Protein AF-A0A9D8IRJ4-F1 (afdb_monomer_lite)

Sequence (127 aa):
MRSNGKRRTKKKTRGFTKKRGFTLIEVLIVVVILGVLAALVIPSVTSAMTDAKQEAAEARASQVLTMITRYNQFYPATAISTADGAIAAADLAKLVTAGYCVAGDLTNQVTNTQAWSFSAGKVVPTP

Secondary structure (DSSP, 8-state):
--------------------PPPHHHHHHHHHHHHHHHHHHHHHHHHHHHHHHHHHHHHHHHHHHHHHHHHHHH-GGGPPP-SSEEEPHHHHHHHHHTTS--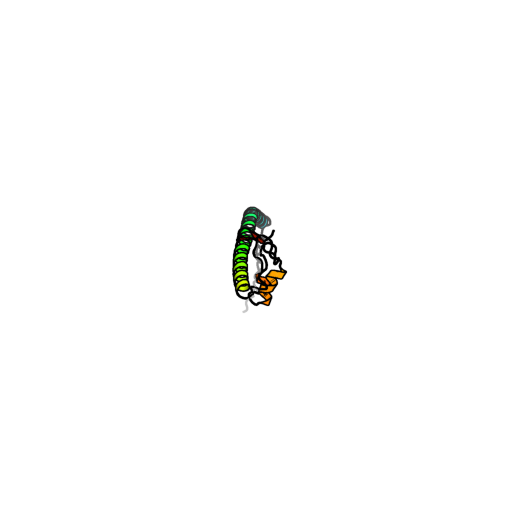TTTT--TTTSSS-EEEETTEEEE--

Structure (mmCIF, N/CA/C/O backbone):
data_AF-A0A9D8IRJ4-F1
#
_entry.id   AF-A0A9D8IRJ4-F1
#
loop_
_atom_site.group_PDB
_atom_site.id
_atom_site.type_symbol
_atom_site.label_atom_id
_atom_site.label_alt_id
_atom_site.label_comp_id
_atom_site.label_asym_id
_atom_site.label_entity_id
_atom_site.label_seq_id
_atom_site.pdbx_PDB_ins_code
_atom_site.Cartn_x
_atom_site.Cartn_y
_atom_site.Cartn_z
_atom_site.occupancy
_atom_site.B_iso_or_equiv
_atom_site.auth_seq_id
_atom_site.auth_comp_id
_atom_site.auth_asym_id
_atom_site.auth_atom_id
_atom_site.pdbx_PDB_model_num
ATOM 1 N N . MET A 1 1 ? -92.409 -27.299 30.870 1.00 55.22 1 MET A N 1
ATOM 2 C CA . MET A 1 1 ? -91.018 -27.493 30.394 1.00 55.22 1 MET A CA 1
ATOM 3 C C . MET A 1 1 ? -90.532 -26.222 29.716 1.00 55.22 1 MET A C 1
ATOM 5 O O . MET A 1 1 ? -91.091 -25.883 28.685 1.00 55.22 1 MET A O 1
ATOM 9 N N . ARG A 1 2 ? -89.513 -25.543 30.259 1.00 57.25 2 ARG A N 1
ATOM 10 C CA . ARG A 1 2 ? -88.294 -25.117 29.537 1.00 57.25 2 ARG A CA 1
ATOM 11 C C . ARG A 1 2 ? -87.471 -24.157 30.400 1.00 57.25 2 ARG A C 1
ATOM 13 O O . ARG A 1 2 ? -87.962 -23.162 30.913 1.00 57.25 2 ARG A O 1
ATOM 20 N N . SER A 1 3 ? -86.229 -24.582 30.594 1.00 57.59 3 SER A N 1
ATOM 21 C CA . SER A 1 3 ? -85.205 -24.046 31.480 1.00 57.59 3 SER A CA 1
ATOM 22 C C . SER A 1 3 ? -84.657 -22.699 31.001 1.00 57.59 3 SER A C 1
ATOM 24 O O . SER A 1 3 ? -84.495 -22.461 29.804 1.00 57.59 3 SER A O 1
ATOM 26 N N . ASN A 1 4 ? -84.356 -21.848 31.979 1.00 58.06 4 ASN A N 1
ATOM 27 C CA . ASN A 1 4 ? -83.817 -20.502 31.862 1.00 58.06 4 ASN A CA 1
ATOM 28 C C . ASN A 1 4 ? -82.290 -20.564 31.627 1.00 58.06 4 ASN A C 1
ATOM 30 O O . ASN A 1 4 ? -81.525 -20.929 32.522 1.00 58.06 4 ASN A O 1
ATOM 34 N N . GLY A 1 5 ? -81.827 -20.222 30.422 1.00 60.09 5 GLY A N 1
ATOM 35 C CA . GLY A 1 5 ? -80.410 -20.270 30.045 1.00 60.09 5 GLY A CA 1
ATOM 36 C C . GLY A 1 5 ? -79.647 -18.995 30.417 1.00 60.09 5 GLY A C 1
ATOM 37 O O . GLY A 1 5 ? -79.559 -18.065 29.616 1.00 60.09 5 GLY A O 1
ATOM 38 N N . LYS A 1 6 ? -79.039 -18.952 31.610 1.00 61.19 6 LYS A N 1
ATOM 39 C CA . LYS A 1 6 ? -78.095 -17.890 32.016 1.00 61.19 6 LYS A CA 1
ATOM 40 C C . LYS A 1 6 ? -76.865 -17.885 31.090 1.00 61.19 6 LYS A C 1
ATOM 42 O O . LYS A 1 6 ? -75.957 -18.703 31.242 1.00 61.19 6 LYS A O 1
ATOM 47 N N . ARG A 1 7 ? -76.806 -16.937 30.147 1.00 66.94 7 ARG A N 1
ATOM 48 C CA . ARG A 1 7 ? -75.620 -16.665 29.312 1.00 66.94 7 ARG A CA 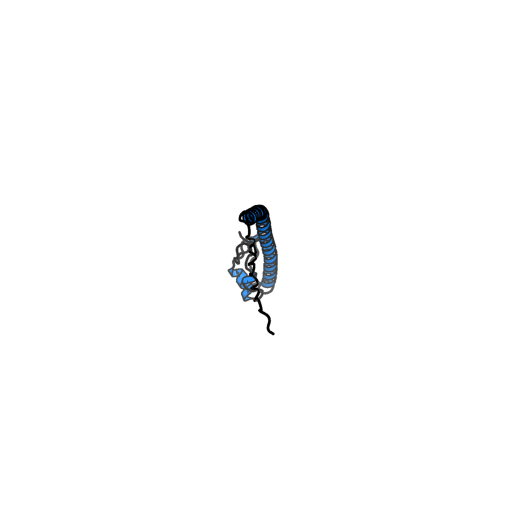1
ATOM 49 C C . ARG A 1 7 ? -74.475 -16.141 30.187 1.00 66.94 7 ARG A C 1
ATOM 51 O O . ARG A 1 7 ? -74.463 -14.980 30.584 1.00 66.94 7 ARG A O 1
ATOM 58 N N . ARG A 1 8 ? -73.496 -16.999 30.483 1.00 66.56 8 ARG A N 1
ATOM 59 C CA . ARG A 1 8 ? -72.230 -16.609 31.121 1.00 66.56 8 ARG A CA 1
ATOM 60 C C . ARG A 1 8 ? -71.370 -15.832 30.121 1.00 66.56 8 ARG A C 1
ATOM 62 O O . ARG A 1 8 ? -70.778 -16.421 29.220 1.00 66.56 8 ARG A O 1
ATOM 69 N N . THR A 1 9 ? -71.278 -14.517 30.284 1.00 64.56 9 THR A N 1
ATOM 70 C CA . THR A 1 9 ? -70.332 -13.679 29.540 1.00 64.56 9 THR A CA 1
ATOM 71 C C . THR A 1 9 ? -68.932 -13.872 30.131 1.00 64.56 9 THR A C 1
ATOM 73 O O . THR A 1 9 ? -68.645 -13.495 31.266 1.00 64.56 9 THR A O 1
ATOM 76 N N . LYS A 1 10 ? -68.038 -14.537 29.388 1.00 63.50 10 LYS A N 1
ATOM 77 C CA . LYS A 1 10 ? -66.636 -14.705 29.800 1.00 63.50 10 LYS A CA 1
ATOM 78 C C . LYS A 1 10 ? -65.939 -13.340 29.751 1.00 63.50 10 LYS A C 1
ATOM 80 O O . LYS A 1 10 ? -65.736 -12.786 28.672 1.00 63.50 10 LYS A O 1
ATOM 85 N N . LYS A 1 11 ? -65.570 -12.796 30.914 1.00 61.84 11 LYS A N 1
ATOM 86 C CA . LYS A 1 11 ? -64.748 -11.581 31.036 1.00 61.84 11 LYS A CA 1
ATOM 87 C C . LYS A 1 11 ? -63.362 -11.877 30.443 1.00 61.84 11 LYS A C 1
ATOM 89 O O . LYS A 1 11 ? -62.608 -12.668 30.999 1.00 61.84 11 LYS A O 1
ATOM 94 N N . LYS A 1 12 ? -63.046 -11.278 29.290 1.00 62.56 12 LYS A N 1
ATOM 95 C CA . LYS A 1 12 ? -61.724 -11.353 28.644 1.00 62.56 12 LYS A CA 1
ATOM 96 C C . LYS A 1 12 ? -60.721 -10.590 29.520 1.00 62.56 12 LYS A C 1
ATOM 98 O O . LYS A 1 12 ? -60.694 -9.361 29.495 1.00 62.56 12 LYS A O 1
ATOM 103 N N . THR A 1 13 ? -59.921 -11.294 30.315 1.00 66.00 13 THR A N 1
ATOM 104 C CA . THR A 1 13 ? -58.771 -10.709 31.014 1.00 66.00 13 THR A CA 1
ATOM 105 C C . THR A 1 13 ? -57.713 -10.355 29.971 1.00 66.00 13 THR A C 1
ATOM 107 O O . THR A 1 13 ? -57.078 -11.222 29.375 1.00 66.00 13 THR A O 1
ATOM 110 N N . ARG A 1 14 ? -57.562 -9.061 29.675 1.00 69.69 14 ARG A N 1
ATOM 111 C CA . ARG A 1 14 ? -56.472 -8.567 28.827 1.00 69.69 14 ARG A CA 1
ATOM 112 C C . ARG A 1 14 ? -55.186 -8.635 29.650 1.00 69.69 14 ARG A C 1
ATOM 114 O O . ARG A 1 14 ? -54.953 -7.772 30.490 1.00 69.69 14 ARG A O 1
ATOM 121 N N . GLY A 1 15 ? -54.392 -9.686 29.460 1.00 64.00 15 GLY A N 1
ATOM 122 C CA . GLY A 1 15 ? -53.047 -9.752 30.024 1.00 64.00 15 GLY A CA 1
ATOM 123 C C . GLY A 1 15 ? -52.196 -8.622 29.446 1.00 64.00 15 GLY A C 1
ATOM 124 O O . GLY A 1 15 ? -52.048 -8.528 28.229 1.00 64.00 15 GLY A O 1
ATOM 125 N N . PHE A 1 16 ? -51.657 -7.753 30.302 1.00 66.81 16 PHE A N 1
ATOM 126 C CA . PHE A 1 16 ? -50.623 -6.802 29.903 1.00 66.81 16 PHE A CA 1
ATOM 127 C C . PHE A 1 16 ? -49.364 -7.599 29.554 1.00 66.81 16 PHE A C 1
ATOM 129 O O . PHE A 1 16 ? -48.619 -8.035 30.432 1.00 66.81 16 PHE A O 1
ATOM 136 N N . THR A 1 17 ? -49.118 -7.813 28.265 1.00 69.38 17 THR A N 1
ATOM 137 C CA . THR A 1 17 ? -47.811 -8.267 27.793 1.00 69.38 17 THR A CA 1
ATOM 138 C C . THR A 1 17 ? -46.811 -7.155 28.105 1.00 69.38 17 THR A C 1
ATOM 140 O O . THR A 1 17 ? -46.830 -6.110 27.452 1.00 69.38 17 THR A O 1
ATOM 143 N N . LYS A 1 18 ? -45.970 -7.334 29.133 1.00 71.31 18 LYS A N 1
ATOM 144 C CA . LYS A 1 18 ? -44.859 -6.418 29.422 1.00 71.31 18 LYS A CA 1
ATOM 145 C C . LYS A 1 18 ? -43.940 -6.402 28.201 1.00 71.31 18 LYS A C 1
ATOM 147 O O . LYS A 1 18 ? -43.182 -7.346 27.994 1.00 71.31 18 LYS A O 1
ATOM 152 N N . LYS A 1 19 ? -44.014 -5.350 27.382 1.00 72.06 19 LYS A N 1
ATOM 153 C CA . LYS A 1 19 ? -42.987 -5.092 26.371 1.00 72.06 19 LYS A CA 1
ATOM 154 C C . LYS A 1 19 ? -41.687 -4.826 27.129 1.00 72.06 19 LYS A C 1
ATOM 156 O O . LYS A 1 19 ? -41.593 -3.836 27.849 1.00 72.06 19 LYS A O 1
ATOM 161 N N . ARG A 1 20 ? -40.727 -5.747 27.037 1.00 75.31 20 ARG A N 1
ATOM 162 C CA . ARG A 1 20 ? -39.370 -5.529 27.544 1.00 75.31 20 ARG A CA 1
ATOM 163 C C . ARG A 1 20 ? -38.698 -4.538 26.597 1.00 75.31 20 ARG A C 1
ATOM 165 O O . ARG A 1 20 ? -38.467 -4.868 25.440 1.00 75.31 20 ARG A O 1
ATOM 172 N N . GLY A 1 21 ? -38.513 -3.306 27.060 1.00 76.81 21 GLY A N 1
ATOM 173 C CA . GLY A 1 21 ? -37.706 -2.305 26.370 1.00 76.81 21 GLY A CA 1
ATOM 174 C C . GLY A 1 21 ? -36.230 -2.511 26.690 1.00 76.81 21 GLY A C 1
ATOM 175 O O . GLY A 1 21 ? -35.899 -2.991 27.773 1.00 76.81 21 GLY A O 1
ATOM 176 N N . PHE A 1 22 ? -35.370 -2.153 25.743 1.00 79.62 22 PHE A N 1
ATOM 177 C CA . PHE A 1 22 ? -33.927 -2.075 25.946 1.00 79.62 22 PHE A CA 1
ATOM 178 C C . PHE A 1 22 ? -33.634 -0.963 26.957 1.00 79.62 22 PHE A C 1
ATOM 180 O O . PHE A 1 22 ? -34.202 0.129 26.852 1.00 79.62 22 PHE A O 1
ATOM 187 N N . THR A 1 23 ? -32.793 -1.223 27.953 1.00 90.38 23 THR A N 1
ATOM 188 C CA . THR A 1 23 ? -32.420 -0.174 28.903 1.00 90.38 23 THR A CA 1
ATOM 189 C C . THR A 1 23 ? -31.359 0.737 28.282 1.00 90.38 23 THR A C 1
ATOM 191 O O . THR A 1 23 ? -30.488 0.285 27.541 1.00 90.38 23 THR A O 1
ATOM 194 N N . LEU A 1 24 ? -31.408 2.041 28.576 1.00 90.31 24 LEU A N 1
ATOM 195 C CA . LEU A 1 24 ? -30.366 2.973 28.119 1.00 90.31 24 LEU A CA 1
ATOM 196 C C . LEU A 1 24 ? -28.986 2.575 28.654 1.00 90.31 24 LEU A C 1
ATOM 198 O O . LEU A 1 24 ? -27.986 2.760 27.969 1.00 90.31 24 LEU A O 1
ATOM 202 N N . ILE A 1 25 ? -28.944 1.989 29.853 1.00 92.62 25 ILE A N 1
ATOM 203 C CA . ILE A 1 25 ? -27.702 1.529 30.468 1.00 92.62 25 ILE A CA 1
ATOM 204 C C . ILE A 1 25 ? -27.096 0.320 29.741 1.00 92.62 25 ILE A C 1
ATOM 206 O O . ILE A 1 25 ? -25.877 0.255 29.615 1.00 92.62 25 ILE A O 1
ATOM 210 N N . GLU A 1 26 ? -27.919 -0.579 29.184 1.00 90.75 26 GLU A N 1
ATOM 211 C CA . GLU A 1 26 ? -27.437 -1.670 28.325 1.00 90.75 26 GLU A CA 1
ATOM 212 C C . GLU A 1 26 ? -26.746 -1.139 27.073 1.00 90.75 26 GLU A C 1
ATOM 214 O O . GLU A 1 26 ? -25.657 -1.597 26.743 1.00 90.75 26 GLU A O 1
ATOM 219 N N . VAL A 1 27 ? -27.326 -0.142 26.398 1.00 93.19 27 VAL A N 1
ATOM 220 C CA . VAL A 1 27 ? -26.672 0.458 25.222 1.00 93.19 27 VAL A CA 1
ATOM 221 C C . VAL A 1 27 ? -25.424 1.242 25.630 1.00 93.19 27 VAL A C 1
ATOM 223 O O . VAL A 1 27 ? -24.406 1.165 24.945 1.00 93.19 27 VAL A O 1
ATOM 226 N N . LEU A 1 28 ? -25.473 1.958 26.756 1.00 93.94 28 LEU A N 1
ATOM 227 C CA . LEU A 1 28 ? -24.369 2.787 27.239 1.00 93.94 28 LEU A CA 1
ATOM 228 C C . LEU A 1 28 ? -23.111 1.962 27.525 1.00 93.94 28 LEU A C 1
ATOM 230 O O . LEU A 1 28 ? -22.029 2.321 27.068 1.00 93.94 28 LEU A O 1
ATOM 234 N N . ILE A 1 29 ? -23.240 0.836 28.228 1.00 94.69 29 ILE A N 1
ATOM 235 C CA . ILE A 1 29 ? -22.088 -0.025 28.526 1.00 94.69 29 ILE A CA 1
ATOM 236 C C . ILE A 1 29 ? -21.508 -0.618 27.235 1.00 94.69 29 ILE A C 1
ATOM 238 O O . ILE A 1 29 ? -20.289 -0.674 27.079 1.00 94.69 29 ILE A O 1
ATOM 242 N N . VAL A 1 30 ? -22.359 -1.002 26.279 1.00 95.25 30 VAL A N 1
ATOM 243 C CA . VAL A 1 30 ? -21.914 -1.568 24.997 1.00 95.25 30 VAL A CA 1
ATOM 244 C C . VAL A 1 30 ? -21.078 -0.564 24.207 1.00 95.25 30 VAL A C 1
ATOM 246 O O . VAL A 1 30 ? -19.980 -0.907 23.774 1.00 95.25 30 VAL A O 1
ATOM 249 N N . VAL A 1 31 ? -21.539 0.681 24.049 1.00 95.56 31 VAL A N 1
ATOM 250 C CA . VAL A 1 31 ? -20.773 1.687 23.292 1.00 95.56 31 VAL A CA 1
ATOM 251 C C . VAL A 1 31 ? -19.484 2.098 24.005 1.00 95.56 31 VAL A C 1
ATOM 253 O O . VAL A 1 31 ? -18.499 2.392 23.334 1.00 95.56 31 VAL A O 1
ATOM 256 N N . VAL A 1 32 ? -19.449 2.051 25.343 1.00 96.50 32 VAL A N 1
ATOM 257 C CA . VAL A 1 32 ? -18.222 2.282 26.122 1.00 96.50 32 VAL A CA 1
ATOM 258 C C . VAL A 1 32 ? -17.196 1.183 25.853 1.00 96.50 32 VAL A C 1
AT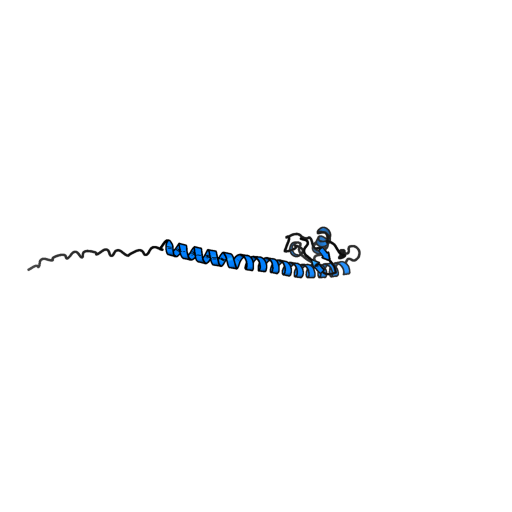OM 260 O O . VAL A 1 32 ? -16.050 1.489 25.530 1.00 96.50 32 VAL A O 1
ATOM 263 N N . ILE A 1 33 ? -17.596 -0.090 25.920 1.00 96.38 33 ILE A N 1
ATOM 264 C CA . ILE A 1 33 ? -16.688 -1.212 25.640 1.00 96.38 33 ILE A CA 1
ATOM 265 C C . ILE A 1 33 ? -16.224 -1.175 24.177 1.00 96.38 33 ILE A C 1
ATOM 267 O O . ILE A 1 33 ? -15.029 -1.313 23.919 1.00 96.38 33 ILE A O 1
ATOM 271 N N . LEU A 1 34 ? -17.129 -0.923 23.222 1.00 96.44 34 LEU A N 1
ATOM 272 C CA . LEU A 1 34 ? -16.768 -0.760 21.808 1.00 96.44 34 LEU A CA 1
ATOM 273 C C . LEU A 1 34 ? -15.793 0.407 21.597 1.00 96.44 34 LEU A C 1
ATOM 275 O O . LEU A 1 34 ? -14.861 0.270 20.810 1.00 96.44 34 LEU A O 1
ATOM 279 N N . GLY A 1 35 ? -15.960 1.518 22.320 1.00 96.62 35 GLY A N 1
ATOM 280 C CA . GLY A 1 35 ? -15.046 2.661 22.273 1.00 96.62 35 GLY A CA 1
ATOM 281 C C . GLY A 1 35 ? -13.636 2.319 22.762 1.00 96.62 35 GLY A C 1
ATOM 282 O O . GLY A 1 35 ? -12.660 2.655 22.094 1.00 96.62 35 GLY A O 1
ATOM 283 N N . VAL A 1 36 ? -13.519 1.598 23.883 1.00 96.56 36 VAL A N 1
ATOM 284 C CA . VAL A 1 36 ? -12.218 1.153 24.419 1.00 96.56 36 VAL A CA 1
ATOM 285 C C . VAL A 1 36 ? -11.537 0.170 23.465 1.00 96.56 36 VAL A C 1
ATOM 287 O O . VAL A 1 36 ? -10.354 0.327 23.165 1.00 96.56 36 VAL A O 1
ATOM 290 N N . LEU A 1 37 ? -12.277 -0.814 22.943 1.00 96.88 37 LEU A N 1
ATOM 291 C CA . LEU A 1 37 ? -11.736 -1.775 21.978 1.00 96.88 37 LEU A CA 1
ATOM 292 C C . LEU A 1 37 ? -11.283 -1.081 20.689 1.00 96.88 37 LEU A C 1
ATOM 294 O O . LEU A 1 37 ? -10.189 -1.354 20.200 1.00 96.88 37 LEU A O 1
ATOM 298 N N . ALA A 1 38 ? -12.083 -0.150 20.164 1.00 94.88 38 ALA A N 1
ATOM 299 C CA . ALA A 1 38 ? -11.731 0.607 18.969 1.00 94.88 38 ALA A CA 1
ATOM 300 C C . ALA A 1 38 ? -10.436 1.412 19.165 1.00 94.88 38 ALA A C 1
ATOM 302 O O . ALA A 1 38 ? -9.564 1.371 18.299 1.00 94.88 38 ALA A O 1
ATOM 303 N N . ALA A 1 39 ? -10.263 2.076 20.313 1.00 95.00 39 ALA A N 1
ATOM 304 C CA . ALA A 1 39 ? -9.065 2.867 20.604 1.00 95.00 39 ALA A CA 1
ATOM 305 C C . ALA A 1 39 ? -7.768 2.036 20.593 1.00 95.00 39 ALA A C 1
ATOM 307 O O . ALA A 1 39 ? -6.728 2.534 20.166 1.00 95.00 39 ALA A O 1
ATOM 308 N N . LEU A 1 40 ? -7.826 0.772 21.024 1.00 94.06 40 LEU A N 1
ATOM 309 C CA . LEU A 1 40 ? -6.669 -0.128 21.016 1.00 94.06 40 LEU A CA 1
ATOM 310 C C . LEU A 1 40 ? -6.409 -0.746 19.635 1.00 94.06 40 LEU A C 1
ATOM 312 O O . LEU A 1 40 ? -5.259 -0.928 19.243 1.00 94.06 40 LEU A O 1
ATOM 316 N N . VAL A 1 41 ? -7.469 -1.069 18.888 1.00 94.94 41 VAL A N 1
ATOM 317 C CA . VAL A 1 41 ? -7.369 -1.810 17.619 1.00 94.94 41 VAL A CA 1
ATOM 318 C C . VAL A 1 41 ? -7.006 -0.906 16.438 1.00 94.94 41 VAL A C 1
ATOM 320 O O . VAL A 1 41 ? -6.193 -1.294 15.600 1.00 94.94 41 VAL A O 1
ATOM 323 N N . ILE A 1 42 ? -7.570 0.305 16.362 1.00 93.44 42 ILE A N 1
ATOM 324 C CA . ILE A 1 42 ? -7.373 1.231 15.234 1.00 93.44 42 ILE A CA 1
ATOM 325 C C . ILE A 1 42 ? -5.892 1.495 14.899 1.00 93.44 42 ILE A C 1
ATOM 327 O O . ILE A 1 42 ? -5.552 1.369 13.719 1.00 93.44 42 ILE A O 1
ATOM 331 N N . PRO A 1 43 ? -4.992 1.836 15.848 1.00 91.69 43 PRO A N 1
ATOM 332 C CA . PRO A 1 43 ? -3.600 2.125 15.499 1.00 91.69 43 PRO A CA 1
ATOM 333 C C . PRO A 1 43 ? -2.882 0.905 14.910 1.00 91.69 43 PRO A C 1
ATOM 335 O O . PRO A 1 43 ? -2.191 1.042 13.905 1.00 91.69 43 PRO A O 1
ATOM 338 N N . SER A 1 44 ? -3.106 -0.289 15.469 1.00 92.75 44 SER A N 1
ATOM 339 C CA . SER A 1 44 ? -2.492 -1.535 14.990 1.00 92.75 44 SER A CA 1
ATOM 340 C C . SER A 1 44 ? -2.981 -1.934 13.597 1.00 92.75 44 SER A C 1
ATOM 342 O O . SER A 1 44 ? -2.192 -2.370 12.761 1.00 92.75 44 SER A O 1
ATOM 344 N N . VAL A 1 45 ? -4.276 -1.765 13.321 1.00 92.19 45 VAL A N 1
ATOM 345 C CA . VAL A 1 45 ? -4.829 -2.034 11.987 1.00 92.19 45 VAL A CA 1
ATOM 346 C C . VAL A 1 45 ? -4.312 -1.014 10.975 1.00 92.19 45 VAL A C 1
ATOM 348 O O . VAL A 1 45 ? -3.982 -1.377 9.850 1.00 92.19 45 VAL A O 1
ATOM 351 N N . THR A 1 46 ? -4.200 0.253 11.374 1.00 90.81 46 THR A N 1
ATOM 352 C CA . THR A 1 46 ? -3.719 1.320 10.488 1.00 90.81 46 THR A CA 1
ATOM 353 C C . THR A 1 46 ? -2.256 1.103 10.108 1.00 90.81 46 THR A C 1
ATOM 355 O O . THR A 1 46 ? -1.933 1.213 8.928 1.00 90.81 46 THR A O 1
ATOM 358 N N . SER A 1 47 ? -1.391 0.727 11.060 1.00 89.06 47 SER A N 1
ATOM 359 C CA . SER A 1 47 ? 0.013 0.407 10.769 1.00 89.06 47 SER A CA 1
ATOM 360 C C . SER A 1 47 ? 0.149 -0.836 9.886 1.00 89.06 47 SER A C 1
ATOM 362 O O . SER A 1 47 ? 0.865 -0.816 8.893 1.00 89.06 47 SER A O 1
ATOM 364 N N . ALA A 1 48 ? -0.617 -1.896 10.159 1.00 89.62 48 ALA A N 1
ATOM 365 C CA . ALA A 1 48 ? -0.604 -3.089 9.312 1.00 89.62 48 ALA A CA 1
ATOM 366 C C . ALA A 1 48 ? -1.052 -2.784 7.869 1.00 89.62 48 ALA A C 1
ATOM 368 O O . ALA A 1 48 ? 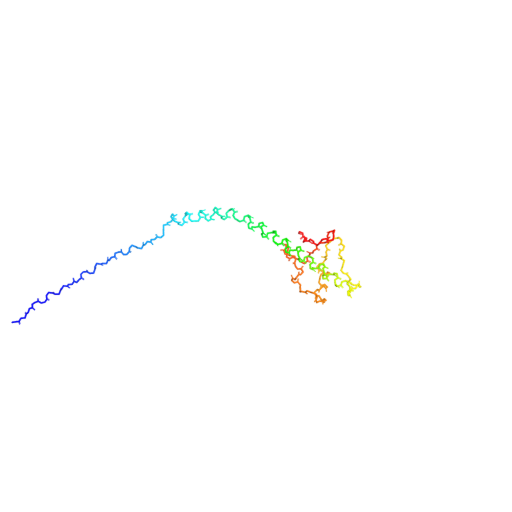-0.516 -3.340 6.914 1.00 89.62 48 ALA A O 1
ATOM 369 N N . MET A 1 49 ? -2.015 -1.873 7.687 1.00 89.38 49 MET A N 1
ATOM 370 C CA . MET A 1 49 ? -2.431 -1.420 6.358 1.00 89.38 49 MET A CA 1
ATOM 371 C C . MET A 1 49 ? -1.354 -0.591 5.651 1.00 89.38 49 MET A C 1
ATOM 373 O O . MET A 1 49 ? -1.232 -0.699 4.430 1.00 89.38 49 MET A O 1
ATOM 377 N N . THR A 1 50 ? -0.600 0.251 6.366 1.00 87.50 50 THR A N 1
ATOM 378 C CA . THR A 1 50 ? 0.514 0.999 5.761 1.00 87.50 50 THR A CA 1
ATOM 379 C C . THR A 1 50 ? 1.646 0.069 5.353 1.00 87.50 50 THR A C 1
ATOM 381 O O . THR A 1 50 ? 2.146 0.195 4.238 1.00 87.50 50 THR A O 1
ATOM 384 N N . ASP A 1 51 ? 1.973 -0.911 6.193 1.00 87.38 51 ASP A N 1
ATOM 385 C CA . ASP A 1 51 ? 3.026 -1.891 5.921 1.00 87.38 51 ASP A CA 1
ATOM 386 C C . ASP A 1 51 ? 2.647 -2.770 4.723 1.00 87.38 51 ASP A C 1
ATOM 388 O O . ASP A 1 51 ? 3.416 -2.898 3.774 1.00 87.38 51 ASP A O 1
ATOM 392 N N . ALA A 1 52 ? 1.404 -3.262 4.680 1.00 87.38 52 ALA A N 1
ATOM 393 C CA . ALA A 1 52 ? 0.899 -4.032 3.545 1.00 87.38 52 ALA A CA 1
ATOM 394 C C . ALA A 1 52 ? 0.928 -3.234 2.228 1.00 87.38 52 ALA A C 1
ATOM 396 O O . ALA A 1 52 ? 1.226 -3.788 1.169 1.00 87.38 52 ALA A O 1
ATOM 397 N N . LYS A 1 53 ? 0.634 -1.924 2.266 1.00 85.88 53 LYS A N 1
ATOM 398 C CA . LYS A 1 53 ? 0.752 -1.053 1.083 1.00 85.88 53 LYS A CA 1
ATOM 399 C C . LYS A 1 53 ? 2.202 -0.887 0.642 1.00 85.88 53 LYS A C 1
ATOM 401 O O . LYS A 1 53 ? 2.450 -0.870 -0.562 1.00 85.88 53 LYS A O 1
ATOM 406 N N . GLN A 1 54 ? 3.129 -0.769 1.589 1.00 84.31 54 GLN A N 1
ATOM 407 C CA . GLN A 1 54 ? 4.556 -0.652 1.307 1.00 84.31 54 GLN A CA 1
ATOM 408 C C . GLN A 1 54 ? 5.099 -1.940 0.673 1.00 84.31 54 GLN A C 1
ATOM 410 O O . GLN A 1 54 ? 5.702 -1.881 -0.396 1.00 84.31 54 GLN A O 1
ATOM 415 N N . GLU A 1 55 ? 4.797 -3.106 1.246 1.00 85.62 55 GLU A N 1
ATOM 416 C CA . GLU A 1 55 ? 5.179 -4.409 0.683 1.00 85.62 55 GLU A CA 1
ATOM 417 C C . GLU A 1 55 ? 4.596 -4.616 -0.723 1.00 85.62 55 GLU A C 1
ATOM 419 O O . GLU A 1 55 ? 5.287 -5.034 -1.656 1.00 85.62 55 GLU A O 1
ATOM 424 N N . ALA A 1 56 ? 3.319 -4.271 -0.911 1.00 85.94 56 ALA A N 1
ATOM 425 C CA . ALA A 1 56 ? 2.668 -4.376 -2.209 1.00 85.94 56 ALA A CA 1
ATOM 426 C C . ALA A 1 56 ? 3.242 -3.382 -3.236 1.00 85.94 56 ALA A C 1
ATOM 428 O O . ALA A 1 56 ? 3.254 -3.675 -4.438 1.00 85.94 56 ALA A O 1
ATOM 429 N N . ALA A 1 57 ? 3.719 -2.216 -2.788 1.00 83.56 57 ALA A N 1
ATOM 430 C CA . ALA A 1 57 ? 4.443 -1.279 -3.633 1.00 83.56 57 ALA A CA 1
ATOM 431 C C . ALA A 1 57 ? 5.790 -1.871 -4.059 1.00 83.56 57 ALA A C 1
ATOM 433 O O . ALA A 1 57 ? 6.040 -1.920 -5.257 1.00 83.56 57 ALA A O 1
ATOM 434 N N . GLU A 1 58 ? 6.598 -2.404 -3.140 1.00 82.69 58 GLU A N 1
ATOM 435 C CA . GLU A 1 58 ? 7.900 -3.031 -3.436 1.00 82.69 58 GLU A CA 1
ATOM 436 C C . GLU A 1 58 ? 7.789 -4.222 -4.403 1.00 82.69 58 GLU A C 1
ATOM 438 O O . GLU A 1 58 ? 8.584 -4.362 -5.344 1.00 82.69 58 GLU A O 1
ATOM 443 N N . ALA A 1 59 ? 6.757 -5.054 -4.233 1.00 85.69 59 ALA A N 1
ATOM 444 C CA . ALA A 1 59 ? 6.470 -6.160 -5.141 1.00 85.69 59 ALA A CA 1
ATOM 445 C C . ALA A 1 59 ? 6.164 -5.666 -6.566 1.00 85.69 59 ALA A C 1
ATOM 447 O O . ALA A 1 59 ? 6.730 -6.180 -7.536 1.00 85.69 59 ALA A O 1
ATOM 448 N N . ARG A 1 60 ? 5.316 -4.635 -6.709 1.00 85.25 60 ARG A N 1
ATOM 449 C CA . ARG A 1 60 ? 5.034 -4.015 -8.017 1.00 85.25 60 ARG A CA 1
ATOM 450 C C . ARG A 1 60 ? 6.263 -3.354 -8.616 1.00 85.25 60 ARG A C 1
ATOM 452 O O . ARG A 1 60 ? 6.520 -3.504 -9.804 1.00 85.25 60 ARG A O 1
ATOM 459 N N . ALA A 1 61 ? 7.048 -2.681 -7.793 1.00 82.06 61 ALA A N 1
ATOM 460 C CA . ALA A 1 61 ? 8.274 -2.018 -8.192 1.00 82.06 61 ALA A CA 1
ATOM 461 C C . ALA A 1 61 ? 9.247 -3.007 -8.878 1.00 82.06 61 ALA A C 1
ATOM 463 O O . ALA A 1 61 ? 9.784 -2.743 -9.956 1.00 82.06 61 ALA A O 1
ATOM 464 N N . SER A 1 62 ? 9.381 -4.208 -8.307 1.00 84.56 62 SER A N 1
ATOM 465 C CA . SER A 1 62 ? 10.178 -5.309 -8.870 1.00 84.56 62 SER A CA 1
ATOM 466 C C . SER A 1 62 ? 9.608 -5.855 -10.188 1.00 84.56 62 SER A C 1
ATOM 468 O O . SER A 1 62 ? 10.358 -6.203 -11.109 1.00 84.56 62 SER A O 1
ATOM 470 N N . GLN A 1 63 ? 8.278 -5.910 -10.312 1.00 88.25 63 GLN A N 1
ATOM 471 C CA . GLN A 1 63 ? 7.613 -6.279 -11.565 1.00 88.25 63 GLN A CA 1
ATOM 472 C C . GLN A 1 63 ? 7.903 -5.245 -12.655 1.00 88.25 63 GLN A C 1
ATOM 474 O O . GLN A 1 63 ? 8.351 -5.624 -13.735 1.00 88.25 63 GLN A O 1
ATOM 479 N N . VAL A 1 64 ? 7.758 -3.950 -12.356 1.00 86.81 64 VAL A N 1
ATOM 480 C CA . VAL A 1 64 ? 8.062 -2.855 -13.291 1.00 86.81 64 VAL A CA 1
ATOM 481 C C . VAL A 1 64 ? 9.510 -2.930 -13.771 1.00 86.81 64 VAL A C 1
ATOM 483 O O . VAL A 1 64 ? 9.745 -2.859 -14.976 1.00 86.81 64 VAL A O 1
ATOM 486 N N . LEU A 1 65 ? 10.478 -3.167 -12.877 1.00 85.88 65 LEU A N 1
ATOM 487 C CA . LEU A 1 65 ? 11.881 -3.356 -13.269 1.00 85.88 65 LEU A CA 1
ATOM 488 C C . LEU A 1 65 ? 12.044 -4.511 -14.266 1.00 85.88 65 LEU A C 1
ATOM 490 O O . LEU A 1 65 ? 12.691 -4.346 -15.297 1.00 85.88 65 LEU A O 1
ATOM 494 N N . THR A 1 66 ? 11.411 -5.656 -14.003 1.00 89.31 66 THR A N 1
ATOM 495 C CA . THR A 1 66 ? 11.454 -6.814 -14.912 1.00 89.31 66 THR A CA 1
ATOM 496 C C . THR A 1 66 ? 10.917 -6.454 -16.299 1.00 89.31 66 THR A C 1
ATOM 498 O O . THR A 1 66 ? 11.457 -6.887 -17.320 1.00 89.31 66 THR A O 1
ATOM 501 N N . MET A 1 67 ? 9.861 -5.645 -16.354 1.00 89.62 67 MET A N 1
ATOM 502 C CA . MET A 1 67 ? 9.250 -5.210 -17.606 1.00 89.62 67 MET A CA 1
ATOM 503 C C . MET A 1 67 ? 10.126 -4.194 -18.338 1.00 89.62 67 MET A C 1
ATOM 505 O O . MET A 1 67 ? 10.274 -4.304 -19.552 1.00 89.62 67 MET A O 1
ATOM 509 N N . ILE A 1 68 ? 10.772 -3.272 -17.617 1.00 89.06 68 ILE A N 1
ATOM 510 C CA . ILE A 1 68 ? 11.758 -2.344 -18.182 1.00 89.06 68 ILE A CA 1
ATOM 511 C C . ILE A 1 68 ? 12.943 -3.116 -18.763 1.00 89.06 68 ILE A C 1
ATOM 513 O O . ILE A 1 68 ? 13.348 -2.850 -19.891 1.00 89.06 68 ILE A O 1
ATOM 517 N N . THR A 1 69 ? 13.478 -4.110 -18.047 1.00 89.19 69 THR A N 1
ATOM 518 C CA . THR A 1 69 ? 14.575 -4.941 -18.561 1.00 89.19 69 THR A CA 1
ATOM 519 C C . THR A 1 69 ? 14.173 -5.647 -19.853 1.00 89.19 69 THR A C 1
ATOM 521 O O . THR A 1 69 ? 14.933 -5.622 -20.818 1.00 89.19 69 THR A O 1
ATOM 524 N N . ARG A 1 70 ? 12.966 -6.226 -19.909 1.00 91.44 70 ARG A N 1
ATOM 525 C CA . ARG A 1 70 ? 12.441 -6.844 -21.137 1.00 91.44 70 ARG A CA 1
ATOM 526 C C . ARG A 1 70 ? 12.288 -5.821 -22.258 1.00 91.44 70 ARG A C 1
ATOM 528 O O . ARG A 1 70 ? 12.743 -6.076 -23.365 1.00 91.44 70 ARG A O 1
ATOM 535 N N . TYR A 1 71 ? 11.694 -4.665 -21.979 1.00 91.69 71 TYR A N 1
ATOM 536 C CA . TYR A 1 71 ? 11.536 -3.592 -22.958 1.00 91.69 71 TYR A CA 1
ATOM 537 C C . TYR A 1 71 ? 12.893 -3.148 -23.525 1.00 91.69 71 TYR A C 1
ATOM 539 O O . TYR A 1 71 ? 13.073 -3.107 -24.739 1.00 91.69 71 TYR A O 1
ATOM 547 N N . ASN A 1 72 ? 13.880 -2.908 -22.661 1.00 91.06 72 ASN A N 1
ATOM 548 C CA . ASN A 1 72 ? 15.216 -2.457 -23.053 1.00 91.06 72 ASN A CA 1
ATOM 549 C C . ASN A 1 72 ? 15.971 -3.487 -23.911 1.00 91.06 72 ASN A C 1
ATOM 551 O O . ASN A 1 72 ? 16.798 -3.092 -24.729 1.00 91.06 72 ASN A O 1
ATOM 555 N N . GLN A 1 73 ? 15.679 -4.785 -23.767 1.00 91.50 73 GLN A N 1
ATOM 556 C CA . GLN A 1 73 ? 16.248 -5.831 -24.628 1.00 91.50 73 GLN A CA 1
ATOM 557 C C . GLN A 1 73 ? 15.727 -5.755 -26.069 1.00 91.50 73 GLN A C 1
ATOM 559 O O . GLN A 1 73 ? 16.500 -5.957 -27.003 1.00 91.50 73 GLN A O 1
ATOM 564 N N . PHE A 1 74 ? 14.438 -5.463 -26.262 1.00 91.50 74 PHE A N 1
ATOM 565 C CA . PHE A 1 74 ? 13.826 -5.393 -27.596 1.00 91.50 74 PHE A CA 1
ATOM 566 C C . PHE A 1 74 ? 13.920 -4.001 -28.235 1.00 91.50 74 PHE A C 1
ATOM 568 O O . PHE A 1 74 ? 13.936 -3.893 -29.460 1.00 91.50 74 PHE A O 1
ATOM 575 N N . TYR A 1 75 ? 14.022 -2.942 -27.427 1.00 90.31 75 TYR A N 1
ATOM 576 C CA . TYR A 1 75 ? 14.010 -1.547 -27.877 1.00 90.31 75 TYR A CA 1
ATOM 577 C C . TYR A 1 75 ? 15.230 -0.753 -27.372 1.00 90.31 75 TYR A C 1
ATOM 579 O O . TYR A 1 75 ? 15.063 0.263 -26.687 1.00 90.31 75 TYR A O 1
ATOM 587 N N . PRO A 1 76 ? 16.469 -1.150 -27.732 1.00 87.69 76 PRO A N 1
ATOM 588 C CA . PRO A 1 76 ? 17.685 -0.534 -27.195 1.00 87.69 76 PRO A CA 1
ATOM 589 C C . PRO A 1 76 ? 17.827 0.952 -27.562 1.00 87.69 76 PRO A C 1
ATOM 591 O O . PRO A 1 76 ? 18.357 1.732 -26.778 1.00 87.69 76 PRO A O 1
ATOM 594 N N . ALA A 1 77 ? 17.304 1.374 -28.719 1.00 88.75 77 ALA A N 1
ATOM 595 C CA . ALA A 1 77 ? 17.356 2.769 -29.169 1.00 88.75 77 ALA A CA 1
ATOM 596 C C . ALA A 1 77 ? 16.490 3.727 -28.328 1.00 88.75 77 ALA A C 1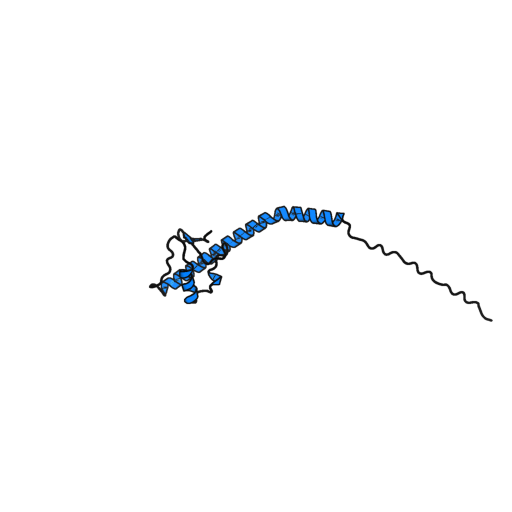
ATOM 598 O O . ALA A 1 77 ? 16.726 4.931 -28.323 1.00 88.75 77 ALA A O 1
ATOM 599 N N . THR A 1 78 ? 15.486 3.203 -27.621 1.00 88.56 78 THR A N 1
ATOM 600 C CA . THR A 1 78 ? 14.562 3.985 -26.780 1.00 88.56 78 THR A CA 1
ATOM 601 C C . THR A 1 78 ? 14.553 3.486 -25.341 1.00 88.56 78 THR A C 1
ATOM 603 O O . THR A 1 78 ? 13.523 3.575 -24.669 1.00 88.56 78 THR A O 1
ATOM 606 N N . ALA A 1 79 ? 15.671 2.910 -24.895 1.00 86.12 79 ALA A N 1
ATOM 607 C CA . ALA A 1 79 ? 15.780 2.289 -23.588 1.00 86.12 79 ALA A CA 1
ATOM 608 C C . ALA A 1 79 ? 15.375 3.258 -22.467 1.00 86.12 79 ALA A C 1
ATOM 610 O O . ALA A 1 79 ? 15.674 4.453 -22.494 1.00 86.12 79 ALA A O 1
ATOM 611 N N . ILE A 1 80 ? 14.680 2.719 -21.475 1.00 86.81 80 ILE A N 1
ATOM 612 C CA . ILE A 1 80 ? 14.304 3.432 -20.261 1.00 86.81 80 ILE A CA 1
ATOM 613 C C . ILE A 1 80 ? 15.495 3.370 -19.312 1.00 86.81 80 ILE A C 1
ATOM 615 O O . ILE A 1 80 ? 15.992 2.283 -19.001 1.00 86.81 80 ILE A O 1
ATOM 619 N N . SER A 1 81 ? 15.955 4.536 -18.863 1.00 80.25 81 SER A N 1
ATOM 620 C CA . SER A 1 81 ? 17.044 4.624 -17.896 1.00 80.25 81 SER A CA 1
ATOM 621 C C . SER A 1 81 ? 16.562 4.161 -16.524 1.00 80.25 81 SER A C 1
ATOM 623 O O . SER A 1 81 ? 15.594 4.694 -15.990 1.00 80.25 81 SER A O 1
ATOM 625 N N . THR A 1 82 ? 17.255 3.178 -15.956 1.00 74.44 82 THR A N 1
ATOM 626 C CA . THR A 1 82 ? 17.063 2.702 -14.576 1.00 74.44 82 THR A CA 1
ATOM 627 C C . THR A 1 82 ? 18.204 3.150 -13.660 1.00 74.44 82 THR A C 1
ATOM 629 O O . THR A 1 82 ? 18.466 2.502 -12.648 1.00 74.44 82 THR A O 1
ATOM 632 N N . ALA A 1 83 ? 18.949 4.192 -14.049 1.00 70.88 83 ALA A N 1
ATOM 633 C CA . ALA A 1 83 ? 19.970 4.793 -13.195 1.00 70.88 83 ALA A CA 1
ATOM 634 C C . ALA A 1 83 ? 19.334 5.422 -11.942 1.00 70.88 83 ALA A C 1
ATOM 636 O O . ALA A 1 83 ? 18.133 5.697 -11.937 1.00 70.88 83 ALA A O 1
ATOM 637 N N . ASP A 1 84 ? 20.141 5.645 -10.899 1.00 65.56 84 ASP A N 1
ATOM 638 C CA . ASP A 1 84 ? 19.670 6.233 -9.641 1.00 65.56 84 ASP A CA 1
ATOM 639 C C . ASP A 1 84 ? 18.877 7.527 -9.901 1.00 65.56 84 ASP A C 1
ATOM 641 O O . ASP A 1 84 ? 19.354 8.447 -10.572 1.00 65.56 84 ASP A O 1
ATOM 645 N N . GLY A 1 85 ? 17.648 7.588 -9.382 1.00 70.38 85 GLY A N 1
ATOM 646 C CA . GLY A 1 85 ? 16.719 8.691 -9.625 1.00 70.38 85 GLY A CA 1
ATOM 647 C C . GLY A 1 85 ? 15.281 8.249 -9.894 1.00 70.38 85 GLY A C 1
ATOM 648 O O . GLY A 1 85 ? 14.938 7.069 -9.847 1.00 70.38 85 GLY A O 1
ATOM 649 N N . ALA A 1 86 ? 14.406 9.225 -10.135 1.00 71.31 86 ALA A N 1
ATOM 650 C CA . ALA A 1 86 ? 13.014 8.979 -10.499 1.00 71.31 86 ALA A CA 1
ATOM 651 C C . ALA A 1 86 ? 12.901 8.613 -11.985 1.00 71.31 86 ALA A C 1
ATOM 653 O O . ALA A 1 86 ? 13.426 9.331 -12.836 1.00 71.31 86 ALA A O 1
ATOM 654 N N . ILE A 1 87 ? 12.162 7.549 -12.307 1.00 75.31 87 ILE A N 1
ATOM 655 C CA . ILE A 1 87 ? 11.716 7.320 -13.683 1.00 75.31 87 ILE A CA 1
ATOM 656 C C . ILE A 1 87 ? 10.495 8.197 -13.926 1.00 75.31 87 ILE A C 1
ATOM 658 O O . ILE A 1 87 ? 9.505 8.140 -13.190 1.00 75.31 87 ILE A O 1
ATOM 662 N N . ALA A 1 88 ? 10.564 9.019 -14.969 1.00 74.94 88 ALA A N 1
ATOM 663 C CA . ALA A 1 88 ? 9.450 9.861 -15.360 1.00 74.94 88 ALA A CA 1
ATOM 664 C C . ALA A 1 88 ? 8.250 9.000 -15.786 1.00 74.94 88 ALA A C 1
ATOM 666 O O . ALA A 1 88 ? 8.399 8.010 -16.504 1.00 74.94 88 ALA A O 1
ATOM 667 N N . ALA A 1 89 ? 7.034 9.425 -15.433 1.00 76.12 89 ALA A N 1
ATOM 668 C CA . ALA A 1 89 ? 5.807 8.747 -15.861 1.00 76.12 89 ALA A CA 1
ATOM 669 C C . ALA A 1 89 ? 5.720 8.595 -17.397 1.00 76.12 89 ALA A C 1
ATOM 671 O O . ALA A 1 89 ? 5.197 7.604 -17.903 1.00 76.12 89 ALA A O 1
ATOM 672 N N . ALA A 1 90 ? 6.300 9.541 -18.146 1.00 80.62 90 ALA A N 1
ATOM 673 C CA . ALA A 1 90 ? 6.387 9.487 -19.604 1.00 80.62 90 ALA A CA 1
ATOM 674 C C . ALA A 1 90 ? 7.243 8.317 -20.123 1.00 80.62 90 ALA A C 1
ATOM 676 O O . ALA A 1 90 ? 6.926 7.739 -21.162 1.00 80.62 90 ALA A O 1
ATOM 677 N N . ASP A 1 91 ? 8.303 7.937 -19.407 1.00 83.62 91 ASP A N 1
ATOM 678 C CA . ASP A 1 91 ? 9.112 6.774 -19.771 1.00 83.62 91 ASP A CA 1
ATOM 679 C C . ASP A 1 91 ? 8.370 5.475 -19.475 1.00 83.62 91 ASP A C 1
ATOM 681 O O . ASP A 1 91 ? 8.387 4.557 -20.293 1.00 83.62 91 ASP A O 1
ATOM 685 N N . LEU A 1 92 ? 7.637 5.418 -18.361 1.00 82.62 92 LEU A N 1
ATOM 686 C CA . LEU A 1 92 ? 6.826 4.250 -18.026 1.00 82.62 92 LEU A CA 1
ATOM 687 C C . LEU A 1 92 ? 5.635 4.066 -18.977 1.00 82.62 92 LEU A C 1
ATOM 689 O O . LEU A 1 92 ? 5.247 2.935 -19.271 1.00 82.62 92 LEU A O 1
ATOM 693 N N . ALA A 1 93 ? 5.107 5.151 -19.549 1.00 87.12 93 ALA A N 1
ATOM 694 C CA . ALA A 1 93 ? 4.070 5.085 -20.577 1.00 87.12 93 ALA A CA 1
ATOM 695 C C . ALA A 1 93 ? 4.513 4.290 -21.822 1.00 87.12 93 ALA A C 1
ATOM 697 O O . ALA A 1 93 ? 3.673 3.699 -22.502 1.00 87.12 93 ALA A O 1
ATOM 698 N N . LYS A 1 94 ? 5.823 4.196 -22.098 1.00 87.81 94 LYS A N 1
ATOM 699 C CA . LYS A 1 94 ? 6.355 3.368 -23.194 1.00 87.81 94 LYS A CA 1
ATOM 700 C C . LYS A 1 94 ? 6.050 1.884 -22.991 1.00 87.81 94 LYS A C 1
ATOM 702 O O . LYS A 1 94 ? 5.776 1.196 -23.969 1.00 87.81 94 LYS A O 1
ATOM 707 N N . LEU A 1 95 ? 6.020 1.397 -21.744 1.00 87.88 95 LEU A N 1
ATOM 708 C CA . LEU A 1 95 ? 5.657 0.008 -21.444 1.00 87.88 95 LEU A CA 1
ATOM 709 C C . LEU A 1 95 ? 4.190 -0.279 -21.770 1.00 87.88 95 LEU A C 1
ATOM 711 O O . LEU A 1 95 ? 3.874 -1.374 -22.235 1.00 87.88 95 LEU A O 1
ATOM 715 N N . VAL A 1 96 ? 3.310 0.699 -21.541 1.00 90.88 96 VAL A N 1
ATOM 716 C CA . VAL A 1 96 ? 1.883 0.591 -21.870 1.00 90.88 96 VAL A CA 1
ATOM 717 C C . VAL A 1 96 ? 1.700 0.575 -23.381 1.00 90.88 96 VAL A C 1
ATOM 719 O O . VAL A 1 96 ? 1.056 -0.321 -23.918 1.00 90.88 96 VAL A O 1
ATOM 722 N N . THR A 1 97 ? 2.328 1.521 -24.083 1.00 91.12 97 THR A N 1
ATOM 723 C CA . THR A 1 97 ? 2.263 1.612 -25.549 1.00 91.12 97 THR A CA 1
ATOM 724 C C . THR A 1 97 ? 2.835 0.368 -26.228 1.00 91.12 97 THR A C 1
ATOM 726 O O . THR A 1 97 ? 2.291 -0.089 -27.228 1.00 91.12 97 THR A O 1
ATOM 729 N N . ALA A 1 98 ? 3.901 -0.213 -25.671 1.00 88.81 98 ALA A N 1
ATOM 730 C CA . ALA A 1 98 ? 4.499 -1.449 -26.168 1.00 88.81 98 ALA A CA 1
ATOM 731 C C . ALA A 1 98 ? 3.765 -2.729 -25.712 1.00 88.81 98 ALA A C 1
ATOM 733 O O . ALA A 1 98 ? 4.192 -3.828 -26.059 1.00 88.81 98 ALA A O 1
ATOM 734 N N . GLY A 1 99 ? 2.664 -2.609 -24.958 1.00 90.38 99 GLY A N 1
ATOM 735 C CA . GLY A 1 99 ? 1.780 -3.724 -24.609 1.00 90.38 99 GLY A CA 1
ATOM 736 C C . GLY A 1 99 ? 2.262 -4.619 -23.463 1.00 90.38 99 GLY A C 1
ATOM 737 O O . GLY A 1 99 ? 1.767 -5.735 -23.322 1.00 90.38 99 GLY A O 1
ATOM 738 N N . TYR A 1 100 ? 3.210 -4.166 -22.636 1.00 89.25 100 TYR A N 1
ATOM 739 C CA . TYR A 1 100 ? 3.708 -4.950 -21.499 1.00 89.25 100 TYR A CA 1
ATOM 740 C C . TYR A 1 100 ? 2.774 -4.900 -20.277 1.00 89.25 100 TYR A C 1
ATOM 742 O O . TYR A 1 100 ? 2.750 -5.856 -19.506 1.00 89.25 100 TYR A O 1
ATOM 750 N N . CYS A 1 101 ? 2.021 -3.811 -20.086 1.00 89.75 101 CYS A N 1
ATOM 751 C CA . CYS A 1 101 ? 1.072 -3.600 -18.978 1.00 89.75 101 CYS A CA 1
ATOM 752 C C . CYS A 1 101 ? -0.071 -2.665 -19.375 1.00 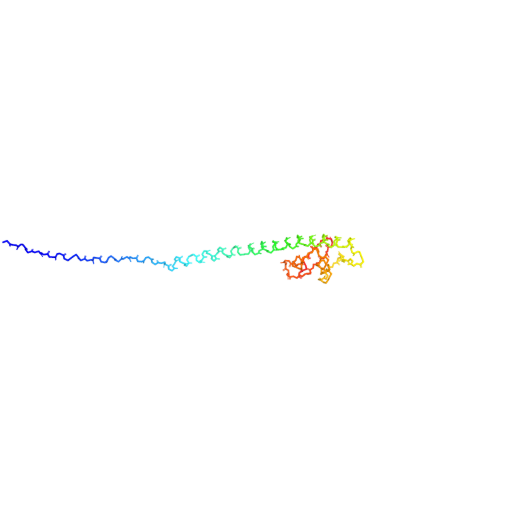89.75 101 CYS A C 1
ATOM 754 O O . CYS A 1 101 ? -0.016 -2.005 -20.415 1.00 89.75 101 CYS A O 1
ATOM 756 N N . VAL A 1 102 ? -1.067 -2.540 -18.493 1.00 89.56 102 VAL A N 1
ATOM 757 C CA . VAL A 1 102 ? -1.999 -1.409 -18.513 1.00 89.56 102 VAL A CA 1
ATOM 758 C C . VAL A 1 102 ? -1.505 -0.275 -17.609 1.00 89.56 102 VAL A C 1
ATOM 760 O O . VAL A 1 102 ? -0.750 -0.487 -16.662 1.00 89.56 102 VAL A O 1
ATOM 763 N N . ALA A 1 103 ? -1.973 0.950 -17.858 1.00 84.50 103 ALA A N 1
ATOM 764 C CA . ALA A 1 103 ? -1.555 2.138 -17.105 1.00 84.50 103 ALA A CA 1
ATOM 765 C C . ALA A 1 103 ? -1.770 2.028 -15.580 1.00 84.50 103 ALA A C 1
ATOM 767 O O . ALA A 1 103 ? -1.024 2.640 -14.818 1.00 84.50 103 ALA A O 1
ATOM 768 N N . GLY A 1 104 ? -2.765 1.248 -15.140 1.00 83.88 104 GLY A N 1
ATOM 769 C CA . GLY A 1 104 ? -3.049 1.020 -13.720 1.00 83.88 104 GLY A CA 1
ATOM 770 C C . GLY A 1 104 ? -2.011 0.155 -12.998 1.00 83.88 104 GLY A C 1
ATOM 771 O O . GLY A 1 104 ? -1.846 0.299 -11.789 1.00 83.88 104 GLY A O 1
ATOM 772 N N . ASP A 1 105 ? -1.275 -0.695 -13.720 1.00 83.75 105 ASP A N 1
ATOM 773 C CA . ASP A 1 105 ? -0.257 -1.574 -13.124 1.00 83.75 105 ASP A CA 1
ATOM 774 C C . ASP A 1 105 ? 0.995 -0.793 -12.706 1.00 83.75 105 ASP A C 1
ATOM 776 O O . ASP A 1 105 ? 1.712 -1.188 -11.789 1.00 83.75 105 ASP A O 1
ATOM 780 N N . LEU A 1 106 ? 1.229 0.347 -13.361 1.00 84.19 106 LEU A N 1
ATOM 781 C CA . LEU A 1 106 ? 2.352 1.248 -13.109 1.00 84.19 106 LEU A CA 1
ATOM 782 C C . LEU A 1 106 ? 2.086 2.212 -11.949 1.00 84.19 106 LEU A C 1
ATOM 784 O O . LEU A 1 106 ? 2.947 3.025 -11.623 1.00 84.19 106 LEU A O 1
ATOM 788 N N . THR A 1 107 ? 0.907 2.165 -11.334 1.00 82.00 107 THR A N 1
ATOM 789 C CA . THR A 1 107 ? 0.541 3.084 -10.259 1.00 82.00 107 THR A CA 1
ATOM 790 C C . THR A 1 107 ? 1.091 2.607 -8.912 1.00 82.00 107 THR A C 1
ATOM 792 O O . THR A 1 107 ? 0.834 1.485 -8.461 1.00 82.00 107 THR A O 1
ATOM 795 N N . ASN A 1 108 ? 1.826 3.492 -8.242 1.00 79.75 108 ASN A N 1
ATOM 796 C CA . ASN A 1 108 ? 2.354 3.306 -6.897 1.00 79.75 108 ASN A CA 1
ATOM 797 C C . ASN A 1 108 ? 1.210 3.253 -5.867 1.00 79.75 108 ASN A C 1
ATOM 799 O O . ASN A 1 108 ? 0.377 4.151 -5.814 1.00 79.75 108 ASN A O 1
ATOM 803 N N . GLN A 1 109 ? 1.176 2.224 -5.017 1.00 76.69 109 GLN A N 1
ATOM 804 C CA . GLN A 1 109 ? 0.108 2.030 -4.021 1.00 76.69 109 GLN A CA 1
ATOM 805 C C . GLN A 1 109 ? 0.208 2.952 -2.795 1.00 76.69 109 GLN A C 1
ATOM 807 O O . GLN A 1 109 ? -0.748 3.043 -2.023 1.00 76.69 109 GLN A O 1
ATOM 812 N N . VAL A 1 110 ? 1.340 3.640 -2.625 1.00 77.19 110 VAL A N 1
ATOM 813 C CA . VAL A 1 110 ? 1.583 4.588 -1.530 1.00 77.19 110 VAL A CA 1
ATOM 814 C C . VAL A 1 110 ? 1.070 5.981 -1.897 1.00 77.19 110 VAL A C 1
ATOM 816 O O . VAL A 1 110 ? 0.307 6.567 -1.134 1.00 77.19 110 VAL A O 1
ATOM 819 N N . THR A 1 111 ? 1.418 6.486 -3.086 1.00 73.38 111 THR A N 1
ATOM 820 C CA . THR A 1 111 ? 1.062 7.849 -3.536 1.00 73.38 111 THR A CA 1
ATOM 821 C C . THR A 1 111 ? -0.021 7.894 -4.618 1.00 73.38 111 THR A C 1
ATOM 823 O O . THR A 1 111 ? -0.494 8.971 -4.963 1.00 73.38 111 THR A O 1
ATOM 826 N N . ASN A 1 112 ? -0.451 6.742 -5.146 1.00 73.19 112 ASN A N 1
ATOM 827 C CA . ASN A 1 112 ? -1.406 6.614 -6.257 1.00 73.19 112 ASN A CA 1
ATOM 828 C C . ASN A 1 112 ? -0.980 7.371 -7.533 1.00 73.19 112 ASN A C 1
ATOM 830 O O . ASN A 1 112 ? -1.814 7.845 -8.303 1.00 73.19 112 ASN A O 1
ATOM 834 N N . THR A 1 113 ? 0.331 7.488 -7.755 1.00 68.88 113 THR A N 1
ATOM 835 C CA . THR A 1 113 ? 0.933 8.127 -8.935 1.00 68.88 113 THR A CA 1
ATOM 836 C C . THR A 1 113 ? 1.812 7.139 -9.699 1.00 68.88 113 THR A C 1
ATOM 838 O O . THR A 1 113 ? 2.249 6.133 -9.149 1.00 68.88 113 THR A O 1
ATOM 841 N N . GLN A 1 114 ? 2.095 7.405 -10.975 1.00 68.00 114 GLN A N 1
ATOM 842 C CA . GLN A 1 114 ? 2.969 6.560 -11.804 1.00 68.00 114 GLN A CA 1
ATOM 843 C C . GLN A 1 114 ? 4.470 6.856 -11.602 1.00 68.00 114 GLN A C 1
ATOM 845 O O . GLN A 1 114 ? 5.273 6.555 -12.476 1.00 68.00 114 GLN A O 1
ATOM 850 N N . ALA A 1 115 ? 4.867 7.487 -10.493 1.00 68.94 115 ALA A N 1
ATOM 851 C CA . ALA A 1 115 ? 6.263 7.818 -10.214 1.00 68.94 115 ALA A CA 1
ATOM 852 C C . ALA A 1 115 ? 6.921 6.735 -9.340 1.00 68.94 115 ALA A C 1
ATOM 854 O O . ALA A 1 115 ? 6.407 6.388 -8.272 1.00 68.94 115 ALA A O 1
ATOM 855 N N . TRP A 1 116 ? 8.068 6.227 -9.801 1.00 75.69 116 TRP A N 1
ATOM 856 C CA . TRP A 1 116 ? 8.916 5.266 -9.090 1.00 75.69 116 TRP A CA 1
ATOM 857 C C . TRP A 1 116 ? 10.352 5.780 -9.081 1.00 75.69 116 TRP A C 1
ATOM 859 O O . TRP A 1 116 ? 10.837 6.248 -10.115 1.00 75.69 116 TRP A O 1
ATOM 869 N N . SER A 1 117 ? 11.047 5.680 -7.949 1.00 70.94 117 SER A N 1
ATOM 870 C CA . SER A 1 117 ? 12.481 5.964 -7.877 1.00 70.94 117 SER A CA 1
ATOM 871 C C . SER A 1 117 ? 13.293 4.684 -7.754 1.00 70.94 117 SER A C 1
ATOM 873 O O . SER A 1 117 ? 12.866 3.699 -7.159 1.00 70.94 117 SER A O 1
ATOM 875 N N . PHE A 1 118 ? 14.480 4.699 -8.348 1.00 64.62 118 PHE A N 1
ATOM 876 C CA . PHE A 1 118 ? 15.467 3.636 -8.262 1.00 64.62 118 PHE A CA 1
ATOM 877 C C . PHE A 1 118 ? 16.620 4.173 -7.419 1.00 64.62 118 PHE A C 1
ATOM 879 O O . PHE A 1 118 ? 17.109 5.277 -7.663 1.00 64.62 118 PHE A O 1
ATOM 886 N N . SER A 1 119 ? 17.013 3.427 -6.392 1.00 62.47 119 SER A N 1
ATOM 887 C CA . SER A 1 119 ? 18.184 3.734 -5.572 1.00 62.47 119 SER A CA 1
ATOM 888 C C . SER A 1 119 ? 18.911 2.437 -5.252 1.00 62.47 119 SER A C 1
ATOM 890 O O . SER A 1 119 ? 18.308 1.495 -4.729 1.00 62.47 119 SER A O 1
ATOM 892 N N . ALA A 1 120 ? 20.194 2.362 -5.611 1.00 57.44 120 ALA A N 1
ATOM 893 C CA . ALA A 1 120 ? 21.056 1.207 -5.350 1.00 57.44 120 ALA A CA 1
ATOM 894 C C . ALA A 1 120 ? 20.466 -0.133 -5.850 1.00 57.44 120 ALA A C 1
ATOM 896 O O . ALA A 1 120 ? 20.539 -1.161 -5.173 1.00 57.44 120 ALA A O 1
ATOM 897 N N . GLY A 1 121 ? 19.838 -0.124 -7.032 1.00 57.81 121 GLY A N 1
ATOM 898 C CA . GLY A 1 121 ? 19.242 -1.318 -7.648 1.00 57.81 121 GLY A CA 1
ATOM 899 C C . GLY A 1 121 ? 17.911 -1.773 -7.038 1.00 57.81 121 GLY A C 1
ATOM 900 O O . GLY A 1 121 ? 17.397 -2.822 -7.426 1.00 57.81 121 GLY A O 1
ATOM 901 N N . LYS A 1 122 ? 17.333 -0.999 -6.111 1.00 60.19 122 LYS A N 1
ATOM 902 C CA . LYS A 1 122 ? 15.990 -1.223 -5.565 1.00 60.19 122 LYS A CA 1
ATOM 903 C C . LYS A 1 122 ? 15.033 -0.155 -6.070 1.00 60.19 122 LYS A C 1
ATOM 905 O O . LYS A 1 122 ? 15.368 1.027 -6.087 1.00 60.19 122 LYS A O 1
ATOM 910 N N . VAL A 1 123 ? 13.840 -0.584 -6.465 1.00 63.09 123 VAL A N 1
ATOM 911 C CA . VAL A 1 123 ? 12.754 0.323 -6.833 1.00 63.09 123 VAL A CA 1
ATOM 912 C C . VAL A 1 123 ? 11.965 0.634 -5.570 1.00 63.09 123 VAL A C 1
ATOM 914 O O . VAL A 1 123 ? 11.465 -0.278 -4.912 1.00 63.09 123 VAL A O 1
ATOM 917 N N . VAL A 1 124 ? 11.876 1.909 -5.223 1.00 67.25 124 VAL A N 1
ATOM 918 C CA . VAL A 1 124 ? 11.164 2.400 -4.046 1.00 67.25 124 VAL A CA 1
ATOM 919 C C . VAL A 1 124 ? 10.052 3.355 -4.482 1.00 67.25 124 VAL A C 1
ATOM 921 O O . VAL A 1 124 ? 10.214 4.110 -5.447 1.00 67.25 124 VAL A O 1
ATOM 924 N N . PRO A 1 125 ? 8.893 3.320 -3.806 1.00 62.81 125 PRO A N 1
ATOM 925 C CA . PRO A 1 125 ? 7.872 4.330 -4.013 1.00 62.81 125 PRO A CA 1
ATOM 926 C C . PRO A 1 125 ? 8.453 5.704 -3.646 1.00 62.81 125 PRO A C 1
ATOM 928 O O . PRO A 1 125 ? 8.978 5.879 -2.547 1.00 62.81 125 PRO A O 1
ATOM 931 N N . THR A 1 126 ? 8.374 6.682 -4.553 1.00 60.00 126 THR A N 1
ATOM 932 C CA . THR A 1 126 ? 8.655 8.079 -4.189 1.00 60.00 126 THR A CA 1
ATOM 933 C C . THR A 1 126 ? 7.661 8.522 -3.113 1.00 60.00 126 THR A C 1
ATOM 935 O O . THR A 1 126 ? 6.469 8.236 -3.293 1.00 60.00 126 THR A O 1
ATOM 938 N N . PRO A 1 127 ? 8.124 9.168 -2.023 1.00 53.44 127 PRO A N 1
ATOM 939 C CA . PRO A 1 127 ? 7.236 9.788 -1.045 1.00 53.44 127 PRO A CA 1
ATOM 940 C C . PRO A 1 127 ? 6.386 10.898 -1.673 1.00 53.44 127 PRO A C 1
ATOM 942 O O . PRO A 1 127 ? 6.845 11.515 -2.664 1.00 53.44 127 PRO A O 1
#

Radius of gyration: 35.15 Å; chains: 1; bounding box: 112×37×61 Å

pLDDT: mean 80.63, std 11.98, range [53.44, 96.88]

Foldseek 3Di:
DDDDDDDDDDDPDPDPPPPDDDDPVNVVVVVVVVVVVCVVVVVVVVVVVLVVLQVVLQVLQVVLVVLLVVCCVVCVVLRFDQPFFKGDLVSSVVSCVVPVDPSQSCARSNPRHNIWGHDPNGIGDDD